Protein AF-A0A1H6ZNF7-F1 (afdb_monomer_lite)

Sequence (64 aa):
MTIATAEGSPLKLQTELGSLGERLIRFGQALQNPETTVGQLTSLANACGIELKMRAVAESGRSG

Structure (mmCIF, N/CA/C/O backbone):
data_AF-A0A1H6ZNF7-F1
#
_entry.id   AF-A0A1H6ZNF7-F1
#
loop_
_atom_site.group_PDB
_atom_site.id
_atom_site.type_symbol
_atom_site.label_atom_id
_atom_site.label_alt_id
_atom_site.label_comp_id
_atom_site.label_asym_id
_atom_site.label_entity_id
_atom_site.label_seq_id
_atom_site.pdbx_PDB_ins_code
_atom_site.Cartn_x
_atom_site.Cartn_y
_atom_site.Cartn_z
_atom_site.occupancy
_atom_site.B_iso_or_equiv
_atom_site.auth_seq_id
_atom_site.auth_comp_id
_atom_site.auth_asym_id
_atom_site.auth_atom_id
_atom_site.pdbx_PDB_model_num
ATOM 1 N N . MET A 1 1 ? -33.503 6.968 34.744 1.00 39.59 1 MET A N 1
ATOM 2 C CA . MET A 1 1 ? -33.004 7.811 33.639 1.00 39.59 1 MET A CA 1
ATOM 3 C C . MET A 1 1 ? -31.956 6.989 32.910 1.00 39.59 1 MET A C 1
ATOM 5 O O . MET A 1 1 ? -30.882 6.774 33.452 1.00 39.59 1 MET A O 1
ATOM 9 N N . THR A 1 2 ? -32.334 6.381 31.789 1.00 37.69 2 THR A N 1
ATOM 10 C CA . THR A 1 2 ? -31.508 5.394 31.082 1.00 37.69 2 THR A CA 1
ATOM 11 C C . THR A 1 2 ? -30.488 6.124 30.219 1.00 37.69 2 THR A C 1
ATOM 13 O O . THR A 1 2 ? -30.857 6.832 29.287 1.00 37.69 2 THR A O 1
ATOM 16 N N . ILE A 1 3 ? -29.211 5.981 30.559 1.00 52.25 3 ILE A N 1
ATOM 17 C CA . ILE A 1 3 ? -28.086 6.420 29.732 1.00 52.25 3 ILE A CA 1
ATOM 18 C C . ILE A 1 3 ? -27.956 5.451 28.557 1.00 52.25 3 ILE A C 1
ATOM 20 O O . ILE A 1 3 ? -27.634 4.282 28.745 1.00 52.25 3 ILE A O 1
ATOM 24 N N . ALA A 1 4 ? -28.248 5.933 27.350 1.00 52.19 4 ALA A N 1
ATOM 25 C CA . ALA A 1 4 ? -27.964 5.214 26.119 1.00 52.19 4 ALA A CA 1
ATOM 26 C C . ALA A 1 4 ? -26.443 5.204 25.899 1.00 52.19 4 ALA A C 1
ATOM 28 O O . ALA A 1 4 ? -25.850 6.225 25.550 1.00 52.19 4 ALA A O 1
ATOM 29 N N . THR A 1 5 ? -25.803 4.063 26.141 1.00 49.88 5 THR A N 1
ATOM 30 C CA . THR A 1 5 ? -24.418 3.815 25.744 1.00 49.88 5 THR A CA 1
ATOM 31 C C . THR A 1 5 ? -24.392 3.608 24.232 1.00 49.88 5 THR A C 1
ATOM 33 O O . THR A 1 5 ? -24.888 2.612 23.711 1.00 49.88 5 THR A O 1
ATOM 36 N N . ALA A 1 6 ? -23.838 4.579 23.504 1.00 56.28 6 ALA A N 1
ATOM 37 C CA . ALA A 1 6 ? -23.471 4.416 22.102 1.00 56.28 6 ALA A CA 1
ATOM 38 C C . ALA A 1 6 ? -22.274 3.451 22.020 1.00 56.28 6 ALA A C 1
ATOM 40 O O . ALA A 1 6 ? -21.118 3.854 21.909 1.00 56.28 6 ALA A O 1
ATOM 41 N N . GLU A 1 7 ? -22.551 2.159 22.160 1.00 56.75 7 GLU A N 1
ATOM 42 C CA . GLU A 1 7 ? -21.587 1.087 21.956 1.00 56.75 7 GLU A CA 1
ATOM 43 C C . GLU A 1 7 ? -21.380 0.883 20.457 1.00 56.75 7 GLU A C 1
ATOM 45 O O . GLU A 1 7 ? -22.147 0.212 19.772 1.00 56.75 7 GLU A O 1
ATOM 50 N N . GLY A 1 8 ? -20.324 1.495 19.930 1.00 5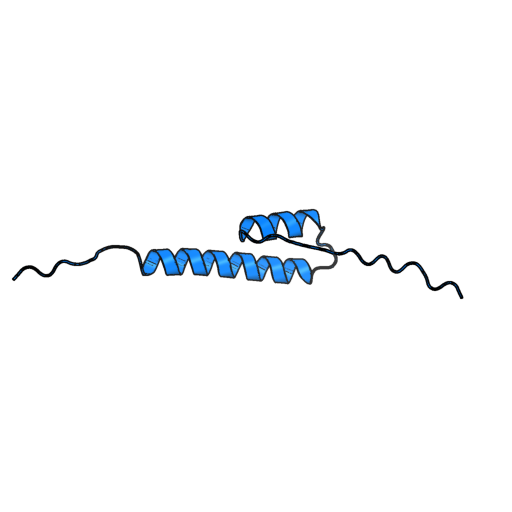5.12 8 GLY A N 1
ATOM 51 C CA . GLY A 1 8 ? -19.839 1.190 18.596 1.00 55.12 8 GLY A CA 1
ATOM 52 C C . GLY A 1 8 ? -18.891 2.250 18.063 1.00 55.12 8 GLY A C 1
ATOM 53 O O . GLY A 1 8 ? -19.305 3.369 17.784 1.00 55.12 8 GLY A O 1
ATOM 54 N N . SER A 1 9 ? -17.653 1.833 17.782 1.00 56.69 9 SER A N 1
ATOM 55 C CA . SER A 1 9 ? -16.791 2.364 16.703 1.00 56.69 9 SER A CA 1
ATOM 56 C C . SER A 1 9 ? -15.530 3.204 17.002 1.00 56.69 9 SER A C 1
ATOM 58 O O . SER A 1 9 ? -14.814 3.435 16.033 1.00 56.69 9 SER A O 1
ATOM 60 N N . PRO A 1 10 ? -15.114 3.606 18.222 1.00 55.16 10 PRO A N 1
ATOM 61 C CA . PRO A 1 10 ? -13.834 4.324 18.353 1.00 55.16 10 PRO A CA 1
ATOM 62 C C . PRO A 1 10 ? -12.605 3.395 18.326 1.00 55.16 10 PRO A C 1
ATOM 64 O O . PRO A 1 10 ? -11.564 3.756 17.783 1.00 55.16 10 PRO A O 1
ATOM 67 N N . LEU A 1 11 ? -12.710 2.178 18.873 1.00 56.78 11 LEU A N 1
ATOM 68 C CA . LEU A 1 11 ? -11.594 1.217 18.908 1.00 56.78 11 LEU A CA 1
ATOM 69 C C . LEU A 1 11 ? -11.346 0.561 17.541 1.00 56.78 11 LEU A C 1
ATOM 71 O O . LEU A 1 11 ? -10.204 0.361 17.148 1.00 56.78 11 LEU A O 1
ATOM 75 N N . LYS A 1 12 ? -12.414 0.286 16.783 1.00 58.72 12 LYS A N 1
ATOM 76 C CA . LYS A 1 12 ? -12.332 -0.346 15.457 1.00 58.72 12 LYS A CA 1
ATOM 77 C C . LYS A 1 12 ? -11.780 0.607 14.387 1.00 58.72 12 LYS A C 1
ATOM 79 O O . LYS A 1 12 ? -11.041 0.188 13.508 1.00 58.72 12 LYS A O 1
ATOM 84 N N . LEU A 1 13 ? -12.076 1.906 14.486 1.00 59.69 13 LEU A N 1
ATOM 85 C CA . LEU A 1 13 ? -11.456 2.920 13.623 1.00 59.69 13 LEU A CA 1
ATOM 86 C C . LEU A 1 13 ? -9.960 3.091 13.918 1.00 59.69 13 LEU A C 1
ATOM 88 O O . LEU A 1 13 ? -9.177 3.259 12.987 1.00 59.69 13 LEU A O 1
ATOM 92 N N . GLN A 1 14 ? -9.552 2.995 15.189 1.00 65.19 14 GLN A N 1
ATOM 93 C CA . GLN A 1 14 ? -8.132 3.009 15.556 1.00 65.19 14 GLN A CA 1
ATOM 94 C C . GLN A 1 14 ? -7.378 1.815 14.963 1.00 65.19 14 GLN A C 1
ATOM 96 O O . GLN A 1 14 ? -6.256 1.988 14.493 1.00 65.19 14 GLN A O 1
ATOM 101 N N . THR A 1 15 ? -7.992 0.628 14.919 1.00 79.38 15 THR A N 1
ATOM 102 C CA . THR A 1 15 ? -7.366 -0.541 14.288 1.00 79.38 15 THR A CA 1
ATOM 103 C C . THR A 1 15 ? -7.298 -0.410 12.770 1.00 79.38 15 THR A C 1
ATOM 105 O O . THR A 1 15 ? -6.247 -0.680 12.206 1.00 79.38 15 THR A O 1
ATOM 108 N N . GLU A 1 16 ? -8.351 0.074 12.103 1.00 84.00 16 GLU A N 1
ATOM 109 C CA . GLU A 1 16 ? -8.343 0.261 10.641 1.00 84.00 16 GLU A CA 1
ATOM 110 C C . GLU A 1 16 ? -7.314 1.311 10.198 1.00 84.00 16 GLU A C 1
ATOM 112 O O . GLU A 1 16 ? -6.556 1.083 9.250 1.00 84.00 16 GLU A O 1
ATOM 117 N N . LEU A 1 17 ? -7.236 2.440 10.915 1.00 85.81 17 LEU A N 1
ATOM 118 C CA . LEU A 1 17 ? -6.232 3.475 10.669 1.00 85.81 17 LEU A CA 1
ATOM 119 C C . LEU A 1 17 ? -4.821 2.977 11.002 1.00 85.81 17 LEU A C 1
ATOM 121 O O . LEU A 1 17 ? -3.887 3.262 10.256 1.00 85.81 17 LEU A O 1
ATOM 125 N N . GLY A 1 18 ? -4.661 2.195 12.072 1.00 87.94 18 GLY A N 1
ATOM 126 C CA . GLY A 1 18 ? -3.394 1.549 12.416 1.00 87.94 18 GLY A CA 1
ATOM 127 C C . GLY A 1 18 ? -2.927 0.584 11.324 1.00 87.94 18 GLY A C 1
ATOM 128 O O . GLY A 1 18 ? -1.791 0.669 10.860 1.00 87.94 18 GLY A O 1
ATOM 129 N N . SER A 1 19 ? -3.824 -0.270 10.829 1.00 88.69 19 SER A N 1
ATOM 130 C CA . SER A 1 19 ? -3.549 -1.172 9.709 1.00 88.69 19 SER A CA 1
ATOM 131 C C . SER A 1 19 ? -3.275 -0.415 8.411 1.00 88.69 19 SER A C 1
ATOM 133 O O . SER A 1 19 ? -2.477 -0.868 7.594 1.00 88.69 19 SER A O 1
ATOM 135 N N . LEU A 1 20 ? -3.923 0.730 8.174 1.00 89.75 20 LEU A N 1
ATOM 136 C CA . LEU A 1 20 ? -3.588 1.606 7.049 1.00 89.75 20 LEU A CA 1
ATOM 137 C C . LEU A 1 20 ? -2.179 2.197 7.205 1.00 89.75 20 LEU A C 1
ATOM 139 O O . LEU A 1 20 ? -1.391 2.138 6.266 1.00 89.75 20 LEU A O 1
ATOM 143 N N . GLY A 1 21 ? -1.838 2.697 8.394 1.00 89.12 21 GLY A N 1
ATOM 144 C CA . GLY A 1 21 ? -0.511 3.221 8.712 1.00 89.12 21 GLY A CA 1
ATOM 145 C C . GLY A 1 21 ? 0.597 2.190 8.496 1.00 89.12 21 GLY A C 1
ATOM 146 O O . GLY A 1 21 ? 1.593 2.494 7.847 1.00 89.12 21 GLY A O 1
ATOM 147 N N . GLU A 1 22 ? 0.404 0.946 8.945 1.00 90.81 22 GLU A N 1
ATOM 148 C CA . GLU A 1 22 ? 1.371 -0.134 8.710 1.00 90.81 22 GLU A CA 1
ATOM 149 C C . GLU A 1 22 ? 1.580 -0.399 7.211 1.00 90.81 22 GLU A C 1
ATOM 151 O O . GLU A 1 22 ? 2.717 -0.522 6.746 1.00 90.81 22 GLU A O 1
ATOM 156 N N . ARG A 1 23 ? 0.493 -0.437 6.428 1.00 90.81 23 ARG A N 1
ATOM 157 C CA . ARG A 1 23 ? 0.568 -0.611 4.970 1.00 90.81 23 ARG A CA 1
ATOM 158 C C . ARG A 1 23 ? 1.316 0.547 4.298 1.00 90.81 23 ARG A C 1
ATOM 160 O O . ARG A 1 23 ? 2.142 0.295 3.422 1.00 90.81 23 ARG A O 1
ATOM 167 N N . LEU A 1 24 ? 1.103 1.785 4.750 1.00 90.75 24 LEU A N 1
ATOM 168 C CA . LEU A 1 24 ? 1.818 2.967 4.254 1.00 90.75 24 LEU A CA 1
ATOM 169 C C . LEU A 1 24 ? 3.313 2.937 4.600 1.00 90.75 24 LEU A C 1
ATOM 171 O O . LEU A 1 24 ? 4.141 3.271 3.752 1.00 90.75 24 LEU A O 1
ATOM 175 N N . ILE A 1 25 ? 3.679 2.493 5.805 1.00 91.81 25 ILE A N 1
ATOM 176 C CA . ILE A 1 25 ? 5.087 2.326 6.201 1.00 91.81 25 ILE A CA 1
ATOM 177 C C . ILE A 1 25 ? 5.770 1.294 5.296 1.00 91.81 25 ILE A C 1
ATOM 179 O O . ILE A 1 25 ? 6.834 1.575 4.743 1.00 91.81 25 ILE A O 1
ATOM 183 N N . ARG A 1 26 ? 5.140 0.131 5.078 1.00 90.38 26 ARG A N 1
ATOM 184 C CA . ARG A 1 26 ? 5.661 -0.905 4.168 1.00 90.38 26 ARG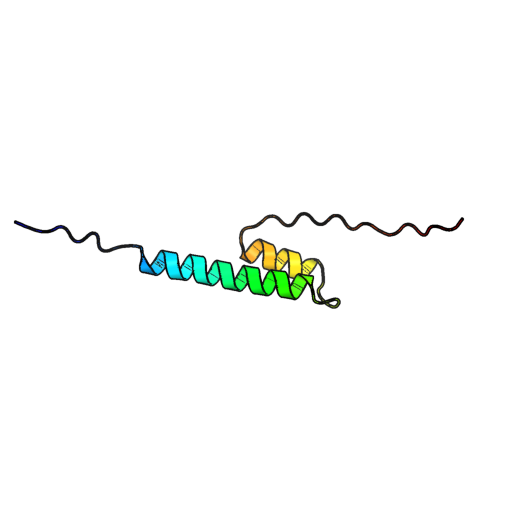 A CA 1
ATOM 185 C C . ARG A 1 26 ? 5.789 -0.392 2.736 1.00 90.38 26 ARG A C 1
ATOM 187 O O . ARG A 1 26 ? 6.779 -0.683 2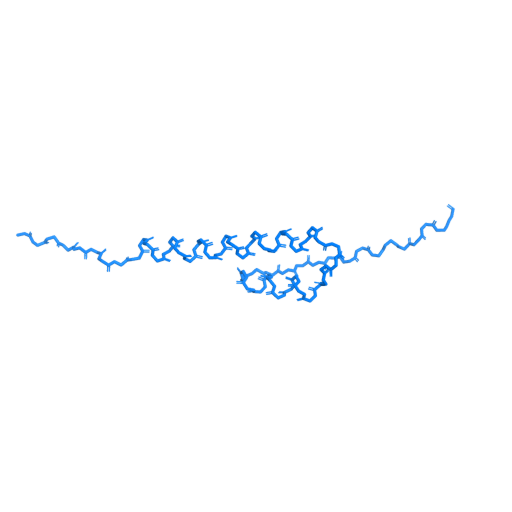.073 1.00 90.38 26 ARG A O 1
ATOM 194 N N . PHE A 1 27 ? 4.821 0.394 2.266 1.00 90.44 27 PHE A N 1
ATOM 195 C CA . PHE A 1 27 ? 4.882 1.035 0.954 1.00 90.44 27 PHE A CA 1
ATOM 196 C C . PHE A 1 27 ? 6.087 1.982 0.836 1.00 90.44 27 PHE A C 1
ATOM 198 O O . PHE A 1 27 ? 6.846 1.889 -0.126 1.00 90.44 27 PHE A O 1
ATOM 205 N N . GLY A 1 28 ? 6.327 2.832 1.839 1.00 89.69 28 GLY A N 1
ATOM 206 C CA . GLY A 1 28 ? 7.491 3.723 1.879 1.00 89.69 28 GLY A CA 1
ATOM 207 C C . GLY A 1 28 ? 8.834 2.990 1.974 1.00 89.69 28 GLY A C 1
ATOM 208 O O . GLY A 1 28 ? 9.818 3.424 1.378 1.00 89.69 28 GLY A O 1
ATOM 209 N N . GLN A 1 29 ? 8.894 1.864 2.685 1.00 91.38 29 GLN A N 1
ATOM 210 C CA . GLN A 1 29 ? 10.081 0.999 2.712 1.00 91.38 29 GLN A CA 1
ATOM 211 C C . GLN A 1 29 ? 10.328 0.359 1.344 1.00 91.38 29 GLN A C 1
ATOM 213 O O . GLN A 1 29 ? 11.448 0.374 0.845 1.00 91.38 29 GLN A O 1
ATOM 218 N N . ALA A 1 30 ? 9.271 -0.133 0.697 1.00 90.06 30 ALA A N 1
ATOM 219 C CA . ALA A 1 30 ? 9.352 -0.696 -0.641 1.00 90.06 30 ALA A CA 1
ATOM 220 C C . ALA A 1 30 ? 9.830 0.347 -1.669 1.00 90.06 30 ALA A C 1
ATOM 222 O O . ALA A 1 30 ? 10.644 0.016 -2.523 1.00 90.06 30 ALA A O 1
ATOM 223 N N . LEU A 1 31 ? 9.413 1.615 -1.553 1.00 87.12 31 LEU A N 1
ATOM 224 C CA . LEU A 1 31 ? 9.904 2.707 -2.407 1.00 87.12 31 LEU A CA 1
ATOM 225 C C . LEU A 1 31 ? 11.406 2.987 -2.253 1.00 87.12 31 LEU A C 1
ATOM 227 O O . LEU A 1 31 ? 12.036 3.440 -3.203 1.00 87.12 31 LEU A O 1
ATOM 231 N N . GLN A 1 32 ? 11.968 2.747 -1.069 1.00 89.12 32 GLN A N 1
ATOM 232 C CA . GLN A 1 32 ? 13.396 2.945 -0.799 1.00 89.12 32 GLN A CA 1
ATOM 233 C C . GLN A 1 32 ? 14.248 1.738 -1.211 1.00 89.12 32 GLN A C 1
ATOM 235 O O . GLN A 1 32 ? 15.458 1.869 -1.379 1.00 89.12 32 GLN A O 1
ATOM 240 N N . ASN A 1 33 ? 13.628 0.571 -1.377 1.00 88.31 33 ASN A N 1
ATOM 241 C CA . ASN A 1 33 ? 14.315 -0.657 -1.741 1.00 88.31 33 ASN A CA 1
ATOM 242 C C . ASN A 1 33 ? 14.541 -0.716 -3.266 1.00 88.31 33 ASN A C 1
ATOM 244 O O . ASN A 1 33 ? 13.567 -0.764 -4.021 1.00 88.31 33 ASN A O 1
ATOM 248 N N . PRO A 1 34 ? 15.801 -0.775 -3.739 1.00 82.19 34 PRO A N 1
ATOM 249 C CA . PRO A 1 34 ? 16.123 -0.760 -5.169 1.00 82.19 34 PRO A CA 1
ATOM 250 C C . PRO A 1 34 ? 15.724 -2.049 -5.903 1.00 82.19 34 PRO A C 1
ATOM 252 O O . PRO A 1 34 ? 15.610 -2.054 -7.125 1.00 82.19 34 PRO A O 1
ATOM 255 N N . GLU A 1 35 ? 15.498 -3.140 -5.171 1.00 89.50 35 GLU A N 1
ATOM 256 C CA . GLU A 1 35 ? 15.019 -4.414 -5.722 1.00 89.50 35 GLU A CA 1
ATOM 257 C C . GLU A 1 35 ? 13.493 -4.449 -5.885 1.00 89.50 35 GLU A C 1
ATOM 259 O O . GLU A 1 35 ? 12.942 -5.365 -6.502 1.00 89.50 35 GLU A O 1
ATOM 264 N N . THR A 1 36 ? 12.783 -3.458 -5.338 1.00 88.25 36 THR A N 1
ATOM 265 C CA . THR A 1 36 ? 11.329 -3.420 -5.414 1.00 88.25 36 THR A CA 1
ATOM 266 C C . THR A 1 36 ? 10.880 -3.141 -6.838 1.00 88.25 36 THR A C 1
ATOM 268 O O . THR A 1 36 ? 11.211 -2.127 -7.451 1.00 88.25 36 THR A O 1
ATOM 271 N N . THR A 1 37 ? 10.025 -4.020 -7.346 1.00 88.19 37 THR A N 1
ATOM 272 C CA . THR A 1 37 ? 9.424 -3.844 -8.664 1.00 88.19 37 THR A CA 1
ATOM 273 C C . THR A 1 37 ? 8.199 -2.935 -8.609 1.00 88.19 37 THR A C 1
ATOM 275 O O . THR A 1 37 ? 7.470 -2.877 -7.614 1.00 88.19 37 THR A O 1
ATOM 278 N N . VAL A 1 38 ? 7.900 -2.285 -9.737 1.00 86.06 38 VAL A N 1
ATOM 279 C CA . VAL A 1 38 ? 6.682 -1.473 -9.899 1.00 86.06 38 VAL A CA 1
ATOM 280 C C . VAL A 1 38 ? 5.423 -2.279 -9.557 1.00 86.06 38 VAL A C 1
ATOM 282 O O . VAL A 1 38 ? 4.531 -1.757 -8.900 1.00 86.06 38 VAL A O 1
ATOM 285 N N . GLY A 1 39 ? 5.371 -3.572 -9.902 1.00 87.25 39 GLY A N 1
ATOM 286 C CA . GLY A 1 39 ? 4.236 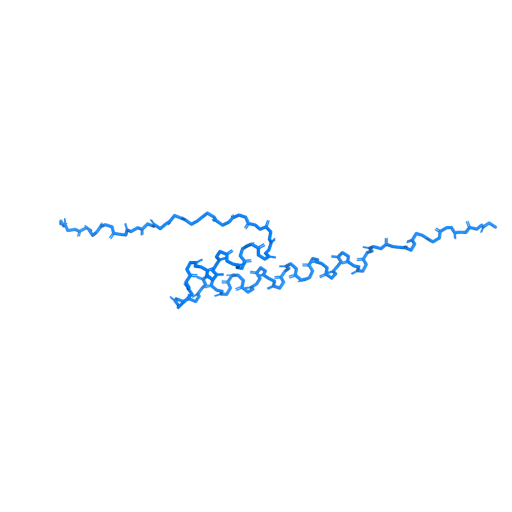-4.441 -9.572 1.00 87.25 39 GLY A CA 1
ATOM 287 C C . GLY A 1 39 ? 4.016 -4.625 -8.065 1.00 87.25 39 GLY A C 1
ATOM 288 O O . GLY A 1 39 ? 2.869 -4.628 -7.605 1.00 87.25 39 GLY A O 1
ATOM 289 N N . GLN A 1 40 ? 5.090 -4.711 -7.271 1.00 88.12 40 GLN A N 1
ATOM 290 C CA . GLN A 1 40 ? 4.972 -4.758 -5.809 1.00 88.12 40 GLN A CA 1
ATOM 291 C C . GLN A 1 40 ? 4.492 -3.426 -5.234 1.00 88.12 40 GLN A C 1
ATOM 293 O O . GLN A 1 40 ? 3.628 -3.416 -4.357 1.00 88.12 40 GLN A O 1
ATOM 298 N N . LEU A 1 41 ? 4.971 -2.306 -5.776 1.00 88.31 41 LEU A N 1
ATOM 299 C CA . LEU A 1 41 ? 4.523 -0.971 -5.374 1.00 88.31 41 LEU A CA 1
ATOM 300 C C . LEU A 1 41 ? 3.043 -0.763 -5.706 1.00 88.31 41 LEU A C 1
ATOM 302 O O . LEU A 1 41 ? 2.277 -0.336 -4.846 1.00 88.31 41 LEU A O 1
ATOM 306 N N . THR A 1 42 ? 2.600 -1.147 -6.903 1.00 88.62 42 THR A N 1
ATOM 307 C CA . THR A 1 42 ? 1.185 -1.102 -7.291 1.00 88.62 42 THR A CA 1
ATOM 308 C C . THR A 1 42 ? 0.323 -1.968 -6.374 1.00 88.62 42 THR A C 1
ATOM 310 O O . THR A 1 42 ? -0.757 -1.543 -5.969 1.00 88.62 42 THR A O 1
ATOM 313 N N . SER A 1 43 ? 0.791 -3.159 -5.998 1.00 89.62 43 SER A N 1
ATOM 314 C CA . SER A 1 43 ? 0.059 -4.046 -5.083 1.00 89.62 43 SER A CA 1
ATOM 315 C C . SER A 1 43 ? -0.087 -3.432 -3.686 1.00 89.62 43 SER A C 1
ATOM 317 O O . SER A 1 43 ? -1.173 -3.446 -3.107 1.00 89.62 43 SER A O 1
ATOM 319 N N . LEU A 1 44 ? 0.983 -2.831 -3.162 1.00 90.25 44 LEU A N 1
ATOM 320 C CA . LEU A 1 44 ? 0.985 -2.160 -1.860 1.00 90.25 44 LEU A CA 1
ATOM 321 C C . LEU A 1 44 ? 0.122 -0.888 -1.855 1.00 90.25 44 LEU A C 1
ATOM 323 O O . LEU A 1 44 ? -0.601 -0.642 -0.892 1.00 90.25 44 LEU A O 1
ATOM 327 N N . ALA A 1 45 ? 0.139 -0.109 -2.937 1.00 89.19 45 ALA A N 1
ATOM 328 C CA . ALA A 1 45 ? -0.718 1.063 -3.089 1.00 89.19 45 ALA A CA 1
ATOM 329 C C . ALA A 1 45 ? -2.208 0.682 -3.137 1.00 89.19 45 ALA A C 1
ATOM 331 O O . ALA A 1 45 ? -3.016 1.255 -2.406 1.00 89.19 45 ALA A O 1
ATOM 332 N N . ASN A 1 46 ? -2.561 -0.361 -3.898 1.00 89.38 46 ASN A N 1
ATOM 333 C CA . ASN A 1 46 ? -3.923 -0.904 -3.913 1.00 89.38 46 ASN A CA 1
ATOM 334 C C . ASN A 1 46 ? -4.363 -1.381 -2.522 1.00 89.38 46 ASN A C 1
ATOM 336 O O . ASN A 1 46 ? -5.482 -1.100 -2.102 1.00 89.38 46 ASN A O 1
ATOM 340 N N . ALA A 1 47 ? -3.474 -2.035 -1.768 1.00 87.44 47 ALA A N 1
ATOM 341 C CA . ALA A 1 47 ? -3.764 -2.453 -0.398 1.00 87.44 47 ALA A CA 1
ATOM 342 C C . ALA A 1 47 ? -4.011 -1.268 0.556 1.00 87.44 47 ALA A C 1
ATOM 344 O O . ALA A 1 47 ? -4.729 -1.431 1.541 1.00 87.44 47 ALA A O 1
ATOM 345 N N . CYS A 1 48 ? -3.452 -0.088 0.276 1.00 86.81 48 CYS A N 1
ATOM 346 C CA . CYS A 1 48 ? -3.728 1.150 1.012 1.00 86.81 48 CYS A CA 1
ATOM 347 C C . CYS A 1 48 ? -4.987 1.885 0.514 1.00 86.81 48 CYS A C 1
ATOM 349 O O . CYS A 1 48 ? -5.389 2.866 1.133 1.00 86.81 48 CYS A O 1
ATOM 351 N N . GLY A 1 49 ? -5.598 1.450 -0.594 1.00 85.44 49 GLY A N 1
ATOM 352 C CA . GLY A 1 49 ? -6.709 2.157 -1.237 1.00 85.44 49 GLY A CA 1
ATOM 353 C C . GLY A 1 49 ? -6.291 3.448 -1.948 1.00 85.44 49 GLY A C 1
ATOM 354 O O . GLY A 1 49 ? -7.118 4.343 -2.109 1.00 85.44 49 GLY A O 1
ATOM 355 N N . ILE A 1 50 ? -5.019 3.570 -2.347 1.00 84.75 50 ILE A N 1
ATOM 356 C CA . ILE A 1 50 ? -4.484 4.764 -3.016 1.00 84.75 50 ILE A CA 1
ATOM 357 C C . ILE A 1 50 ? -4.093 4.460 -4.464 1.00 84.75 50 ILE A C 1
ATOM 359 O O . ILE A 1 50 ? -3.545 3.403 -4.777 1.00 84.75 50 ILE A O 1
ATOM 363 N N . GLU A 1 51 ? -4.345 5.418 -5.354 1.00 82.88 51 GLU A N 1
ATOM 364 C CA . GLU A 1 51 ? -3.950 5.328 -6.758 1.00 82.88 51 GLU A CA 1
ATOM 365 C C . GLU A 1 51 ? -2.479 5.735 -6.918 1.00 82.88 51 GLU A C 1
ATOM 367 O O . GLU A 1 51 ? -2.098 6.882 -6.675 1.00 82.88 51 GLU A O 1
ATOM 372 N N . LEU A 1 52 ? -1.639 4.791 -7.344 1.00 80.81 52 LEU A N 1
ATOM 373 C CA . LEU A 1 52 ? -0.221 5.040 -7.576 1.00 80.81 52 LEU A CA 1
ATOM 374 C C . 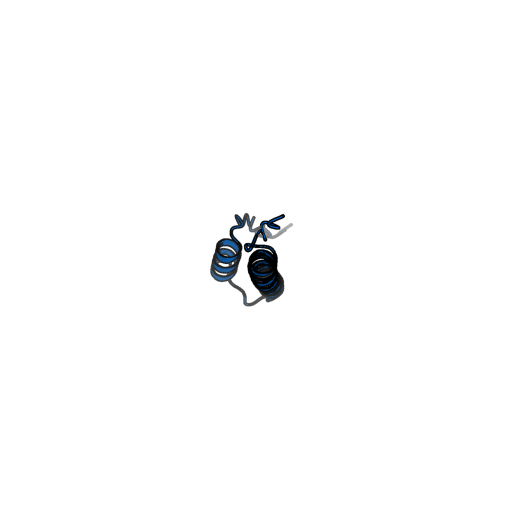LEU A 1 52 ? 0.025 5.525 -9.007 1.00 80.81 52 LEU A C 1
ATOM 376 O O . LEU A 1 52 ? -0.064 4.750 -9.957 1.00 80.81 52 LEU A O 1
ATOM 380 N N . LYS A 1 53 ? 0.412 6.796 -9.158 1.00 79.38 53 LYS A N 1
ATOM 381 C CA . LYS A 1 53 ? 0.866 7.370 -10.435 1.00 79.38 53 LYS A CA 1
ATOM 382 C C . LYS A 1 53 ? 2.381 7.489 -10.445 1.00 79.38 53 LYS A C 1
ATOM 384 O O . LYS A 1 53 ? 2.934 8.445 -9.912 1.00 79.38 53 LYS A O 1
ATOM 389 N N . MET A 1 54 ? 3.054 6.527 -11.068 1.00 69.25 54 MET A N 1
ATOM 390 C CA . MET A 1 54 ? 4.490 6.616 -11.326 1.00 69.25 54 MET A CA 1
ATOM 391 C C . MET A 1 54 ? 4.749 7.119 -12.740 1.00 69.25 54 MET A C 1
ATOM 393 O O . MET A 1 54 ? 4.237 6.571 -13.713 1.00 69.25 54 MET A O 1
ATOM 397 N N . ARG A 1 55 ? 5.581 8.153 -12.854 1.00 70.25 55 ARG A N 1
ATOM 398 C CA . ARG A 1 55 ? 6.172 8.566 -14.125 1.00 70.25 55 ARG A CA 1
ATOM 399 C C . ARG A 1 55 ? 7.598 8.030 -14.145 1.00 70.25 55 ARG A C 1
ATOM 401 O O . ARG A 1 55 ? 8.461 8.574 -13.465 1.00 70.25 55 ARG A O 1
ATOM 408 N N . ALA A 1 56 ? 7.839 6.969 -14.911 1.00 62.94 56 ALA A N 1
ATOM 409 C CA . ALA A 1 56 ? 9.200 6.541 -15.202 1.00 62.94 56 ALA A CA 1
ATOM 410 C C . ALA A 1 56 ? 9.856 7.619 -16.076 1.00 62.94 56 ALA A C 1
ATOM 412 O O . ALA A 1 56 ? 9.498 7.786 -17.242 1.00 62.94 56 ALA A O 1
ATOM 413 N N . VAL A 1 57 ? 10.769 8.398 -15.498 1.00 63.50 57 VAL A N 1
ATOM 414 C CA . VAL A 1 57 ? 11.661 9.255 -16.279 1.00 63.50 57 VAL A CA 1
ATOM 415 C C . VAL A 1 57 ? 12.804 8.356 -16.722 1.00 63.50 57 VAL A C 1
ATOM 417 O O . VAL A 1 57 ? 13.720 8.091 -15.951 1.00 63.50 57 VAL A O 1
ATOM 420 N N . ALA A 1 58 ? 12.725 7.827 -17.942 1.00 56.59 58 ALA A N 1
ATOM 421 C CA . ALA A 1 58 ? 13.916 7.279 -18.568 1.00 56.59 58 ALA A CA 1
ATOM 422 C C . ALA A 1 58 ? 14.879 8.454 -18.773 1.00 56.59 58 ALA A C 1
ATOM 424 O O . ALA A 1 58 ? 14.547 9.386 -19.513 1.00 56.59 58 ALA A O 1
ATOM 425 N N . GLU A 1 59 ? 16.041 8.435 -18.115 1.00 60.06 59 GLU A N 1
ATOM 426 C CA . GLU A 1 59 ? 17.174 9.250 -18.549 1.00 60.06 59 GLU A CA 1
ATOM 427 C C . GLU A 1 59 ? 17.498 8.819 -19.979 1.00 60.06 59 GLU A C 1
ATOM 429 O O . GLU A 1 59 ? 18.195 7.842 -20.239 1.00 60.06 59 GLU A O 1
ATOM 434 N N . SER A 1 60 ? 16.896 9.520 -20.935 1.00 56.53 60 SER A N 1
ATOM 435 C CA . SER A 1 60 ? 17.309 9.455 -22.324 1.00 56.53 60 SER A CA 1
ATOM 436 C C . SER A 1 60 ? 18.699 10.064 -22.331 1.00 56.53 60 SER A C 1
ATOM 438 O O . SER A 1 60 ? 18.837 11.264 -22.094 1.00 56.53 60 SER A O 1
ATOM 440 N N . GLY A 1 61 ? 19.710 9.206 -22.470 1.00 57.91 61 GLY A N 1
ATOM 441 C CA . GLY A 1 61 ? 21.111 9.566 -22.326 1.00 57.91 61 GLY A CA 1
ATOM 442 C C . GLY A 1 61 ? 21.422 10.900 -22.993 1.00 57.91 61 GLY A C 1
ATOM 443 O O . GLY A 1 61 ? 21.180 11.093 -24.187 1.00 57.91 61 GLY A O 1
ATOM 444 N N . ARG A 1 62 ? 21.982 11.822 -22.209 1.00 58.69 62 ARG A N 1
ATOM 445 C CA . ARG A 1 62 ? 22.710 12.973 -22.732 1.00 58.69 62 ARG A CA 1
ATOM 446 C C . ARG A 1 62 ? 23.966 12.433 -23.421 1.00 58.69 62 ARG A C 1
ATOM 448 O O . ARG A 1 62 ? 25.037 12.397 -22.831 1.00 58.69 62 ARG A O 1
ATOM 455 N N . SER A 1 63 ? 23.820 11.977 -24.659 1.00 57.81 63 SER A N 1
ATOM 456 C CA . SER A 1 63 ? 24.935 11.904 -25.595 1.00 57.81 63 SER A CA 1
ATOM 457 C C . SER A 1 63 ? 25.022 13.276 -26.254 1.00 57.81 63 SER A C 1
ATOM 459 O O . SER A 1 63 ? 24.141 13.649 -27.028 1.00 57.81 63 SER A O 1
ATOM 461 N N . GLY A 1 64 ? 26.037 14.047 -25.878 1.00 48.09 64 GLY A N 1
ATOM 462 C CA . GLY A 1 64 ? 26.314 15.378 -26.408 1.00 48.09 64 GLY A CA 1
ATOM 463 C C . GLY A 1 64 ? 27.402 16.051 -25.605 1.00 48.09 64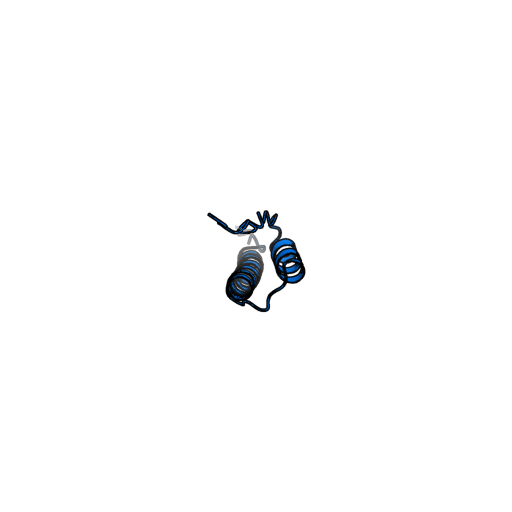 GLY A C 1
ATOM 464 O O . GLY A 1 64 ? 27.052 16.561 -24.517 1.00 48.09 64 GLY A O 1
#

Radius of gyration: 20.32 Å; chains: 1; bounding box: 59×20×60 Å

Secondary structure (DSSP, 8-state):
-------SSHHHHHHHHHHHHHHHHHHHHHHH-TT--HHHHHHHHHHTT---------------

pLDDT: mean 75.49, std 16.04, range [37.69, 91.81]

Foldseek 3Di:
DDDDPPPDDPVVVVVVVVVLVVLVVVLVVLVVDPPRDPVNNCVSCVVNVHDDDDDPPDPPDPPD